Protein AF-A0A7Y0LBE9-F1 (afdb_monomer_lite)

Organism: NCBI:txid2716224

Structure (mmCIF, N/CA/C/O backbone):
data_AF-A0A7Y0LBE9-F1
#
_entry.id   AF-A0A7Y0LBE9-F1
#
loop_
_atom_site.group_PDB
_atom_site.id
_atom_site.type_symbol
_atom_site.label_atom_id
_atom_site.label_alt_id
_atom_site.label_comp_id
_atom_site.label_asym_id
_atom_site.label_entity_id
_atom_site.label_seq_id
_atom_site.pdbx_PDB_ins_code
_atom_site.Cartn_x
_atom_site.Cartn_y
_atom_site.Cartn_z
_atom_site.occupancy
_atom_site.B_iso_or_equiv
_atom_site.auth_seq_id
_atom_site.auth_comp_id
_atom_site.auth_asym_id
_atom_site.auth_atom_id
_atom_site.pdbx_PDB_model_num
ATOM 1 N N . MET A 1 1 ? 7.504 3.115 5.449 1.00 55.31 1 MET A N 1
ATOM 2 C CA . MET A 1 1 ? 6.208 2.577 4.964 1.00 55.31 1 MET A CA 1
ATOM 3 C C . MET A 1 1 ? 5.681 3.462 3.828 1.00 55.31 1 MET A C 1
ATOM 5 O O . MET A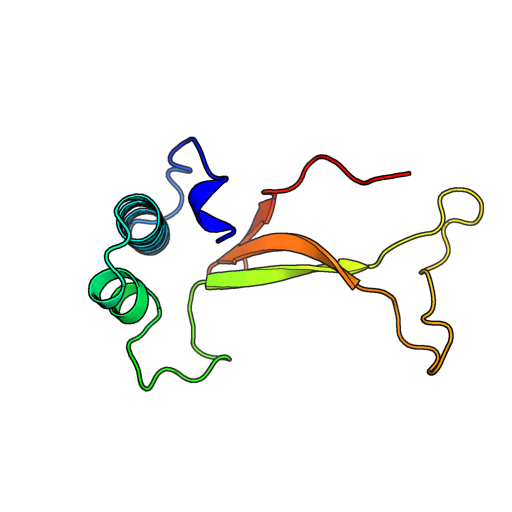 1 1 ? 5.886 4.665 3.907 1.00 55.31 1 MET A O 1
ATOM 9 N N . LYS A 1 2 ? 5.088 2.920 2.748 1.00 59.44 2 LYS A N 1
ATOM 10 C CA . LYS A 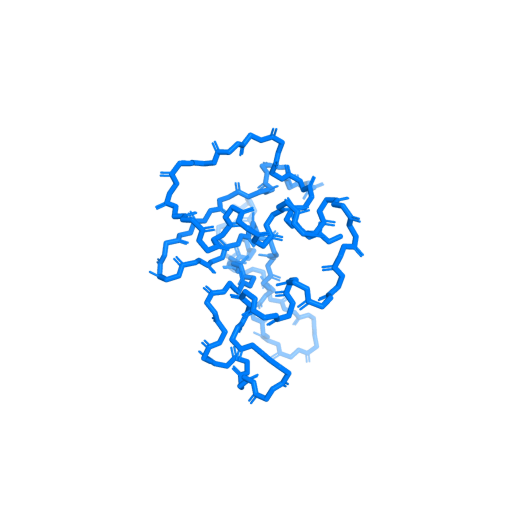1 2 ? 4.687 3.719 1.559 1.00 59.44 2 LYS A CA 1
ATOM 11 C C . LYS A 1 2 ? 3.624 4.782 1.838 1.00 59.44 2 LYS A C 1
ATOM 13 O O . LYS A 1 2 ? 3.686 5.840 1.228 1.00 59.44 2 LYS A O 1
ATOM 18 N N . LEU A 1 3 ? 2.689 4.503 2.745 1.00 64.69 3 LEU A N 1
ATOM 19 C CA . LEU A 1 3 ? 1.605 5.421 3.104 1.00 64.69 3 LEU A CA 1
ATOM 20 C C . LEU A 1 3 ? 2.124 6.770 3.615 1.00 64.69 3 LEU A C 1
ATOM 22 O O . LEU A 1 3 ? 1.623 7.793 3.176 1.00 64.69 3 LEU A O 1
ATOM 26 N N . ARG A 1 4 ? 3.231 6.783 4.372 1.00 67.38 4 ARG A N 1
ATOM 27 C CA . ARG A 1 4 ? 3.886 8.019 4.851 1.00 67.38 4 ARG A CA 1
ATOM 28 C C . ARG A 1 4 ? 4.414 8.943 3.751 1.00 67.38 4 ARG A C 1
ATOM 30 O O . ARG A 1 4 ? 4.849 10.058 4.011 1.00 67.38 4 ARG A O 1
ATOM 37 N N . ARG A 1 5 ? 4.470 8.465 2.504 1.00 68.06 5 ARG A N 1
ATOM 38 C CA . ARG A 1 5 ? 4.878 9.283 1.352 1.00 68.06 5 ARG A CA 1
ATOM 39 C C . ARG A 1 5 ? 3.712 10.080 0.767 1.00 68.06 5 ARG A C 1
ATOM 41 O O . ARG A 1 5 ? 3.954 11.008 0.002 1.00 68.06 5 ARG A O 1
ATOM 48 N N . LEU A 1 6 ? 2.471 9.739 1.119 1.00 65.81 6 LEU A N 1
ATOM 49 C CA . LEU A 1 6 ? 1.286 10.515 0.774 1.00 65.81 6 LEU A CA 1
ATOM 50 C C . LEU A 1 6 ? 1.198 11.716 1.721 1.00 65.81 6 LEU A C 1
ATOM 52 O O . LEU A 1 6 ? 0.609 11.637 2.793 1.00 65.81 6 LEU A O 1
ATOM 56 N N . LYS A 1 7 ? 1.825 12.829 1.324 1.00 63.03 7 LYS A N 1
ATOM 57 C CA . LYS A 1 7 ? 1.829 14.086 2.096 1.00 63.03 7 LYS A CA 1
ATOM 58 C C . LYS A 1 7 ? 0.490 14.835 2.070 1.00 63.03 7 LYS A C 1
ATOM 60 O O . LYS A 1 7 ? 0.331 15.801 2.804 1.00 63.03 7 LYS A O 1
ATOM 65 N N . LYS A 1 8 ? -0.444 14.436 1.203 1.00 63.00 8 LYS A N 1
ATOM 66 C CA . LYS A 1 8 ? -1.738 15.100 1.015 1.00 63.00 8 LYS A CA 1
ATOM 67 C C . LYS A 1 8 ? -2.851 14.061 1.080 1.00 63.00 8 LYS A C 1
ATOM 69 O O . LYS A 1 8 ? -2.685 12.973 0.520 1.00 63.00 8 LYS A O 1
ATOM 74 N N . SER A 1 9 ? -3.950 14.397 1.756 1.00 62.62 9 SER A N 1
ATOM 75 C CA . SER A 1 9 ? -5.152 13.568 1.730 1.00 62.62 9 SER A CA 1
ATOM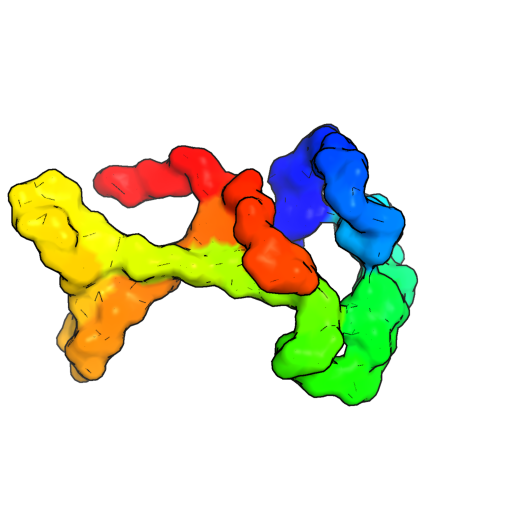 76 C C . SER A 1 9 ? -5.630 13.478 0.286 1.00 62.62 9 SER A C 1
ATOM 78 O O . SER A 1 9 ? -5.690 14.470 -0.444 1.00 62.62 9 SER A O 1
ATOM 80 N N . LEU A 1 10 ? -5.890 12.257 -0.163 1.00 65.44 10 LEU A N 1
ATOM 81 C CA . LEU A 1 10 ? -6.309 12.032 -1.542 1.00 65.44 10 LEU A CA 1
ATOM 82 C C . LEU A 1 10 ? -7.813 12.280 -1.725 1.00 65.44 10 LEU A C 1
ATOM 84 O O . LEU A 1 10 ? -8.272 12.341 -2.857 1.00 65.44 10 LEU A O 1
ATOM 88 N N . GLY A 1 11 ? -8.582 12.390 -0.631 1.00 65.69 11 GLY A N 1
ATOM 89 C CA . GLY A 1 11 ? -10.044 12.520 -0.671 1.00 65.69 11 GLY A CA 1
ATOM 90 C C . GLY A 1 11 ? -10.759 11.306 -1.278 1.00 65.69 11 GLY A C 1
ATOM 91 O O . GLY A 1 11 ? -11.930 11.401 -1.615 1.00 65.69 11 GLY A O 1
ATOM 92 N N . ILE A 1 12 ? -10.050 10.184 -1.452 1.00 68.50 12 ILE A N 1
ATOM 93 C CA . ILE A 1 12 ? -10.546 9.008 -2.180 1.00 68.50 12 ILE A CA 1
ATOM 94 C C . ILE A 1 12 ? -11.471 8.157 -1.305 1.00 68.50 12 ILE A C 1
ATOM 96 O O . ILE A 1 12 ? -12.497 7.692 -1.786 1.00 68.50 12 ILE A O 1
ATOM 100 N N . ASP A 1 13 ? -11.092 7.898 -0.050 1.00 78.75 13 ASP A N 1
ATOM 101 C CA . ASP A 1 13 ? -11.840 7.017 0.856 1.00 78.75 13 ASP A CA 1
ATOM 102 C C . ASP A 1 13 ? -11.375 7.223 2.310 1.00 78.75 13 ASP A C 1
ATOM 104 O O . ASP A 1 13 ? -10.198 7.494 2.570 1.00 78.75 13 ASP A O 1
ATOM 108 N N . GLU A 1 14 ? -12.279 7.072 3.277 1.00 81.06 14 GLU A N 1
ATOM 109 C CA . GLU A 1 14 ? -11.943 7.184 4.700 1.00 81.06 14 GLU A CA 1
ATOM 110 C C . GLU A 1 14 ? -11.018 6.067 5.188 1.00 81.06 14 GLU A C 1
ATOM 112 O O . GLU A 1 14 ? -10.203 6.290 6.078 1.00 81.06 14 GLU A O 1
ATOM 117 N N . VAL A 1 15 ? -11.121 4.858 4.629 1.00 83.31 15 VAL A N 1
ATOM 118 C CA . VAL A 1 15 ? -10.325 3.701 5.065 1.00 83.31 15 VAL A CA 1
ATOM 119 C C . VAL A 1 15 ? -8.850 3.921 4.751 1.00 83.31 15 VAL A C 1
ATOM 121 O O . VAL A 1 15 ? -7.989 3.658 5.593 1.00 83.31 15 VAL A O 1
ATOM 124 N N . ILE A 1 16 ? -8.542 4.439 3.557 1.00 82.81 16 ILE A N 1
ATOM 125 C CA . ILE A 1 16 ? -7.155 4.729 3.184 1.00 82.81 16 ILE A CA 1
ATOM 126 C C . ILE A 1 16 ? -6.605 5.923 3.964 1.00 82.81 16 ILE A C 1
ATOM 128 O O . ILE A 1 16 ? -5.434 5.899 4.336 1.00 82.81 16 ILE A O 1
ATOM 132 N N . GLU A 1 17 ? -7.435 6.925 4.266 1.00 83.50 17 GLU A N 1
ATOM 133 C CA . GLU A 1 17 ? -7.016 8.075 5.067 1.00 83.50 17 GLU A CA 1
ATOM 134 C C . GLU A 1 17 ? -6.778 7.688 6.534 1.00 83.50 17 GLU A C 1
ATOM 136 O O . GLU A 1 17 ? -5.738 8.036 7.086 1.00 83.50 17 GLU A O 1
ATOM 141 N N . LYS A 1 18 ? -7.648 6.866 7.137 1.00 85.62 18 LYS A N 1
ATOM 142 C CA . LYS A 1 18 ? -7.430 6.280 8.473 1.00 85.62 18 LYS A CA 1
ATOM 143 C C . LYS A 1 18 ? -6.140 5.466 8.516 1.00 85.62 18 LYS A C 1
ATOM 145 O O . LYS A 1 18 ? -5.324 5.649 9.414 1.00 85.62 18 LYS A O 1
ATOM 150 N N . ALA A 1 19 ? -5.903 4.622 7.510 1.00 85.94 19 ALA A N 1
ATOM 151 C CA . ALA A 1 19 ? -4.656 3.869 7.405 1.00 85.94 19 ALA A CA 1
ATOM 152 C C . ALA A 1 19 ? -3.427 4.776 7.198 1.00 85.94 19 ALA A C 1
ATOM 154 O O . ALA A 1 19 ? -2.344 4.453 7.686 1.00 85.94 19 ALA A O 1
ATOM 155 N N . ARG A 1 20 ? -3.571 5.903 6.487 1.00 83.75 20 ARG A N 1
ATOM 156 C CA . ARG A 1 20 ? -2.506 6.896 6.274 1.00 83.75 20 ARG A CA 1
ATOM 157 C C . ARG A 1 20 ? -2.149 7.602 7.580 1.00 83.75 20 ARG A C 1
ATOM 159 O O . ARG A 1 20 ? -0.977 7.600 7.942 1.00 83.75 20 ARG A O 1
ATOM 166 N N . ILE A 1 21 ? -3.147 8.118 8.298 1.00 84.81 21 ILE A N 1
ATOM 167 C CA . ILE A 1 21 ? -2.982 8.788 9.596 1.00 84.81 21 ILE A CA 1
ATOM 168 C C . ILE A 1 21 ? -2.373 7.822 10.613 1.00 84.81 21 ILE A C 1
ATOM 170 O O . ILE A 1 21 ? -1.338 8.129 11.195 1.00 84.81 21 ILE A O 1
ATOM 174 N N . ALA A 1 22 ? -2.924 6.613 10.752 1.00 86.94 22 ALA A N 1
ATOM 175 C CA . ALA A 1 22 ? -2.378 5.599 11.653 1.00 86.94 22 ALA A CA 1
ATOM 176 C C . ALA A 1 22 ? -0.924 5.233 11.302 1.00 86.94 22 ALA A C 1
ATOM 178 O O . ALA A 1 22 ? -0.089 5.040 12.188 1.00 86.94 22 ALA A O 1
ATOM 179 N N . ALA A 1 23 ? -0.585 5.167 10.009 1.00 85.00 23 ALA A N 1
ATOM 180 C CA . ALA A 1 23 ? 0.787 4.930 9.575 1.00 85.00 23 ALA A CA 1
ATOM 181 C C . ALA A 1 23 ? 1.718 6.110 9.897 1.00 85.00 23 ALA A C 1
ATOM 183 O O . ALA A 1 23 ? 2.864 5.861 10.289 1.00 85.00 23 ALA A O 1
ATOM 184 N N . ASP A 1 24 ? 1.264 7.354 9.734 1.00 84.81 24 ASP A N 1
ATOM 185 C CA . ASP A 1 24 ? 2.014 8.577 10.056 1.00 84.81 24 ASP A CA 1
ATOM 186 C C . ASP A 1 24 ? 2.252 8.706 11.567 1.00 84.81 24 ASP A C 1
ATOM 188 O O . ASP A 1 24 ? 3.390 8.890 11.995 1.00 84.81 24 ASP A O 1
ATOM 192 N N . GLU A 1 25 ? 1.218 8.477 12.377 1.00 87.81 25 GLU A N 1
ATOM 193 C CA . GLU A 1 25 ? 1.266 8.500 13.846 1.00 87.81 25 GLU A CA 1
ATOM 194 C C . GLU A 1 25 ? 1.909 7.242 14.456 1.00 87.81 25 GLU A C 1
ATOM 196 O O . GLU A 1 25 ? 2.059 7.131 15.668 1.00 87.81 25 GLU A O 1
ATOM 201 N N . SER A 1 26 ? 2.321 6.279 13.625 1.00 83.75 26 SER A N 1
ATOM 202 C CA . SER A 1 26 ? 2.896 4.994 14.055 1.00 83.75 26 SER A CA 1
ATOM 203 C C . SER A 1 26 ? 1.967 4.141 14.942 1.00 83.75 26 SER A C 1
ATOM 205 O O . SER A 1 26 ? 2.432 3.260 15.666 1.00 83.75 26 SER A O 1
ATOM 207 N N . LYS A 1 27 ? 0.646 4.330 14.842 1.00 88.62 27 LYS A N 1
ATOM 208 C CA . LYS A 1 27 ? -0.382 3.533 15.527 1.00 88.62 27 LYS A CA 1
ATOM 209 C C . LYS A 1 27 ? -0.630 2.213 14.797 1.00 88.62 27 LYS A C 1
ATOM 211 O O . LYS A 1 27 ? -1.542 2.067 13.985 1.00 88.62 27 LYS A O 1
ATOM 216 N N . TRP A 1 28 ? 0.201 1.219 15.102 1.00 84.44 28 TRP A N 1
ATOM 217 C CA . TRP A 1 28 ? 0.172 -0.088 14.434 1.00 84.44 28 TRP A CA 1
ATOM 218 C C . TRP A 1 28 ? -1.186 -0.805 14.512 1.00 84.44 28 TRP A C 1
ATOM 220 O O . TRP A 1 28 ? -1.649 -1.353 13.514 1.00 84.44 28 TRP A O 1
ATOM 230 N N . HIS A 1 29 ? -1.840 -0.785 15.675 1.00 89.25 29 HIS A N 1
ATOM 231 C CA . HIS A 1 29 ? -3.111 -1.483 15.877 1.00 89.25 29 HIS A CA 1
ATOM 232 C C . HIS A 1 29 ? -4.243 -0.903 15.008 1.00 89.25 29 HIS A C 1
ATOM 234 O O . HIS A 1 29 ? -4.963 -1.659 14.357 1.00 89.25 29 HIS A O 1
ATOM 240 N N . GLU A 1 30 ? -4.355 0.427 14.922 1.00 88.12 30 GLU A N 1
ATOM 241 C CA . GLU A 1 30 ? -5.343 1.096 14.064 1.00 88.12 30 GLU A CA 1
ATOM 242 C C . GLU A 1 30 ? -5.078 0.816 12.587 1.00 88.12 30 GLU A C 1
ATOM 244 O O . GLU A 1 30 ? -6.007 0.533 11.829 1.00 88.12 30 GLU A O 1
ATOM 249 N N . TYR A 1 31 ? -3.803 0.816 12.186 1.00 87.25 31 TYR A N 1
ATOM 250 C CA . TYR A 1 31 ? -3.414 0.468 10.826 1.00 87.25 31 TYR A CA 1
ATOM 251 C C . TYR A 1 31 ? -3.847 -0.957 10.457 1.00 87.25 31 TYR A C 1
ATOM 253 O O . TYR A 1 31 ? -4.426 -1.176 9.393 1.00 87.25 31 TYR A O 1
ATOM 261 N N . ILE A 1 32 ? -3.599 -1.931 11.337 1.00 86.75 32 ILE A N 1
ATOM 262 C CA . ILE A 1 32 ? -3.985 -3.324 11.098 1.00 86.75 32 ILE A CA 1
ATOM 263 C C . ILE A 1 32 ? -5.504 -3.478 11.033 1.00 86.75 32 ILE A C 1
ATOM 265 O O . ILE A 1 32 ? -5.999 -4.169 10.144 1.00 86.75 32 ILE A O 1
ATOM 269 N N . ASN A 1 33 ? -6.252 -2.789 11.893 1.00 89.31 33 ASN A N 1
ATOM 270 C CA . ASN A 1 33 ? -7.713 -2.796 11.831 1.00 89.31 33 ASN A CA 1
ATOM 271 C C . ASN A 1 33 ? -8.236 -2.206 10.512 1.00 89.31 33 ASN A C 1
ATOM 273 O O . ASN A 1 33 ? -9.087 -2.819 9.869 1.00 89.31 33 ASN A O 1
ATOM 277 N N . ALA A 1 34 ? -7.670 -1.089 10.042 1.00 86.81 34 ALA A N 1
ATOM 278 C CA . ALA A 1 34 ? -8.018 -0.505 8.743 1.00 86.81 34 ALA A CA 1
ATOM 279 C C . ALA A 1 34 ? -7.691 -1.435 7.555 1.00 86.81 34 ALA A C 1
ATOM 281 O O . ALA A 1 34 ? -8.315 -1.349 6.499 1.00 86.81 34 ALA A O 1
ATOM 282 N N . MET A 1 35 ? -6.740 -2.357 7.730 1.00 84.94 35 MET A N 1
ATOM 283 C CA . MET A 1 35 ? -6.343 -3.363 6.741 1.00 84.94 35 MET A CA 1
ATOM 284 C C . MET A 1 35 ? -7.208 -4.636 6.750 1.00 84.94 35 MET A C 1
ATOM 286 O O . MET A 1 35 ? -6.916 -5.568 6.000 1.00 84.94 35 MET A O 1
ATOM 290 N N . GLY A 1 36 ? -8.270 -4.680 7.559 1.00 86.94 36 GLY A N 1
ATOM 291 C CA . GLY A 1 36 ? -9.142 -5.850 7.721 1.00 86.94 36 GLY A CA 1
ATOM 292 C C . GLY A 1 36 ? -8.831 -6.699 8.960 1.00 86.94 36 GLY A C 1
ATOM 293 O O . GLY A 1 36 ? -9.400 -7.775 9.124 1.00 86.94 36 GLY A O 1
ATOM 294 N N . GLY A 1 37 ? -7.944 -6.226 9.840 1.00 88.56 37 GLY A N 1
ATOM 295 C CA . GLY A 1 37 ? -7.563 -6.897 11.081 1.00 88.56 37 GLY A CA 1
ATOM 296 C C . GLY A 1 37 ? -6.410 -7.891 10.923 1.00 88.56 37 GLY A C 1
ATOM 297 O O . GLY A 1 37 ? -5.913 -8.156 9.829 1.00 88.56 37 GLY A O 1
ATOM 298 N N . VAL A 1 38 ? -5.974 -8.462 12.050 1.00 85.25 38 VAL A N 1
ATOM 299 C CA . VAL A 1 38 ? -4.813 -9.374 12.125 1.00 85.25 38 VAL A CA 1
ATOM 300 C C . VAL A 1 38 ? -5.024 -10.649 11.297 1.00 85.25 38 VAL A C 1
ATOM 302 O O . VAL A 1 38 ? -4.075 -11.187 10.733 1.00 85.25 38 VAL A O 1
ATOM 305 N N . PHE A 1 39 ? -6.272 -11.111 11.186 1.00 86.69 39 PHE A N 1
ATOM 306 C CA . PHE A 1 39 ? -6.633 -12.341 10.476 1.00 86.69 39 PHE A CA 1
ATOM 307 C C . PHE A 1 39 ? -6.974 -12.128 8.993 1.00 86.69 39 PHE A C 1
ATOM 309 O O . PHE A 1 39 ? -7.279 -13.095 8.291 1.00 86.69 39 PHE A O 1
ATOM 316 N N . ALA A 1 40 ? -6.922 -10.889 8.486 1.00 85.62 40 ALA A N 1
ATOM 317 C CA . ALA A 1 40 ? -7.176 -10.626 7.075 1.00 85.62 40 ALA A CA 1
ATOM 318 C C . ALA A 1 40 ? -6.116 -11.299 6.200 1.00 85.62 40 ALA A C 1
ATOM 320 O O . ALA A 1 40 ? -4.918 -11.008 6.287 1.00 85.62 40 ALA A O 1
ATOM 321 N N . LYS A 1 41 ? -6.562 -12.164 5.282 1.00 85.81 41 LYS A N 1
ATOM 322 C CA . LYS A 1 41 ? -5.671 -12.721 4.262 1.00 85.81 41 LYS A CA 1
ATOM 323 C C . LYS A 1 41 ? -5.180 -11.584 3.373 1.00 85.81 41 LYS A C 1
ATOM 325 O O . LYS A 1 41 ? -5.922 -10.665 3.041 1.00 85.81 41 LYS A O 1
ATOM 330 N N . ARG A 1 42 ? -3.945 -11.688 2.883 1.00 79.94 42 ARG A N 1
ATOM 331 C CA . ARG A 1 42 ? -3.329 -10.669 2.011 1.00 79.94 42 ARG A CA 1
ATOM 332 C C . ARG A 1 42 ? -4.160 -10.338 0.762 1.00 79.94 42 ARG A C 1
ATOM 334 O O . ARG A 1 42 ? -4.100 -9.219 0.259 1.00 79.94 42 ARG A O 1
ATOM 341 N N . LYS A 1 43 ? -4.947 -11.298 0.264 1.00 82.50 43 LYS A N 1
ATOM 342 C CA . LYS A 1 43 ? -5.873 -11.104 -0.862 1.00 82.50 43 LYS A CA 1
ATOM 343 C C . LYS A 1 43 ? -7.079 -10.218 -0.520 1.00 82.50 43 LYS A C 1
ATOM 345 O O . LYS A 1 43 ? -7.554 -9.522 -1.413 1.00 82.50 43 LYS A O 1
ATOM 350 N N . ASP A 1 44 ? -7.490 -10.189 0.742 1.00 84.38 44 ASP A N 1
ATOM 351 C CA . ASP A 1 44 ? -8.684 -9.496 1.230 1.00 84.38 44 ASP A CA 1
ATOM 352 C C . ASP A 1 44 ? -8.336 -8.116 1.828 1.00 84.38 44 ASP A C 1
ATOM 354 O O . ASP A 1 44 ? -9.219 -7.304 2.086 1.00 84.38 44 ASP A O 1
ATOM 358 N N . GLN A 1 45 ? -7.041 -7.814 1.995 1.00 85.69 45 GLN A N 1
ATOM 359 C CA . GLN A 1 45 ? -6.575 -6.509 2.465 1.00 85.69 45 GLN A CA 1
ATOM 360 C C . GLN A 1 45 ? -6.948 -5.389 1.471 1.00 85.69 45 GLN A C 1
ATOM 362 O O . GLN A 1 45 ? -6.650 -5.507 0.274 1.00 85.69 45 GLN A O 1
ATOM 367 N N . PRO A 1 46 ? -7.537 -4.275 1.945 1.00 84.38 46 PRO A N 1
ATOM 368 C CA . PRO A 1 46 ? -8.031 -3.204 1.085 1.00 84.38 46 PRO A CA 1
ATOM 369 C C . PRO A 1 46 ? -6.907 -2.391 0.434 1.00 84.38 46 PRO A C 1
ATOM 371 O O . PRO A 1 46 ? -7.092 -1.884 -0.674 1.00 84.38 46 PRO A O 1
ATOM 374 N N . ILE A 1 47 ? -5.742 -2.282 1.087 1.00 85.12 47 ILE A N 1
ATOM 375 C CA . ILE A 1 47 ? -4.567 -1.564 0.576 1.00 85.12 47 ILE A CA 1
ATOM 376 C C . ILE A 1 47 ? -3.489 -2.577 0.187 1.00 85.12 47 ILE A C 1
ATOM 378 O O . ILE A 1 47 ? -3.039 -3.385 0.992 1.00 85.12 47 ILE A O 1
ATOM 382 N N . LYS A 1 48 ? -3.018 -2.509 -1.054 1.00 85.56 48 LYS A N 1
ATOM 383 C CA . LYS A 1 48 ? -1.955 -3.363 -1.594 1.00 85.56 48 LYS A CA 1
ATOM 384 C C . LYS A 1 48 ? -0.853 -2.513 -2.213 1.00 85.56 48 LYS A C 1
ATOM 386 O O . LYS A 1 48 ? -1.005 -1.315 -2.451 1.00 85.56 48 LYS A O 1
ATOM 391 N N . LEU A 1 49 ? 0.296 -3.126 -2.475 1.00 82.94 49 LEU A N 1
ATOM 392 C CA . LEU A 1 49 ? 1.356 -2.476 -3.241 1.00 82.94 49 LEU A CA 1
ATOM 393 C C . LEU A 1 49 ? 0.978 -2.515 -4.724 1.00 82.94 49 LEU A C 1
ATOM 395 O O . LEU A 1 49 ? 0.692 -3.585 -5.250 1.00 82.94 49 LEU A O 1
ATOM 399 N N . ALA A 1 50 ? 1.010 -1.361 -5.391 1.00 83.12 50 ALA A N 1
ATOM 400 C CA . ALA A 1 50 ? 0.937 -1.318 -6.845 1.00 83.12 50 ALA A CA 1
ATOM 401 C C . ALA A 1 50 ? 2.333 -1.568 -7.424 1.00 83.12 50 ALA A C 1
ATOM 403 O O . ALA A 1 50 ? 3.271 -0.792 -7.168 1.00 83.12 50 ALA A O 1
ATOM 404 N N . TYR A 1 51 ? 2.438 -2.662 -8.170 1.00 79.94 51 TYR A N 1
ATOM 405 C CA . TYR A 1 51 ? 3.587 -3.030 -8.982 1.00 79.94 51 TYR A CA 1
ATOM 406 C C . TYR A 1 51 ? 3.319 -2.644 -10.432 1.00 79.94 51 TYR A C 1
ATOM 408 O O . TYR A 1 51 ? 2.169 -2.607 -10.867 1.00 79.94 51 TYR A O 1
ATOM 416 N N . ASP A 1 52 ? 4.381 -2.321 -11.148 1.00 77.81 52 ASP A N 1
ATOM 417 C CA . ASP A 1 52 ? 4.352 -2.060 -12.578 1.00 77.81 52 ASP A CA 1
ATOM 418 C C . ASP A 1 52 ? 5.545 -2.762 -13.219 1.00 77.81 52 ASP A C 1
ATOM 420 O O . ASP A 1 52 ? 6.578 -2.936 -12.561 1.00 77.81 52 ASP A O 1
ATOM 424 N N . ALA A 1 53 ? 5.401 -3.184 -14.471 1.00 77.38 53 ALA A N 1
ATOM 425 C CA . ALA A 1 53 ? 6.505 -3.792 -15.198 1.00 77.38 53 ALA A CA 1
ATOM 426 C C . ALA A 1 53 ? 7.598 -2.738 -15.435 1.00 77.38 53 ALA A C 1
ATOM 428 O O . ALA A 1 53 ? 7.321 -1.577 -15.747 1.00 77.38 53 ALA A O 1
ATOM 429 N N . SER A 1 54 ? 8.854 -3.121 -15.223 1.00 70.50 54 SER A N 1
ATOM 430 C CA . SER A 1 54 ? 9.990 -2.311 -15.646 1.00 70.50 54 SER A CA 1
ATOM 431 C C . SER A 1 54 ? 10.216 -2.516 -17.131 1.00 70.50 54 SER A C 1
ATOM 433 O O . SER A 1 54 ? 10.319 -3.655 -17.571 1.00 70.50 54 SER A O 1
ATOM 435 N N . PHE A 1 55 ? 10.367 -1.424 -17.868 1.00 69.50 55 PHE A N 1
ATOM 436 C CA . PHE A 1 55 ? 10.693 -1.450 -19.290 1.00 69.50 55 PHE A CA 1
ATOM 437 C C . PHE A 1 55 ? 12.104 -0.913 -19.514 1.00 69.50 55 PHE A C 1
ATOM 439 O O . PHE A 1 55 ? 12.582 -0.066 -18.747 1.00 69.50 55 PHE A O 1
ATOM 446 N N . ASP A 1 56 ? 12.778 -1.434 -20.530 1.00 67.69 56 ASP A N 1
ATOM 447 C CA . ASP A 1 56 ? 13.983 -0.828 -21.067 1.00 67.69 56 ASP A CA 1
ATOM 448 C C . ASP A 1 56 ? 13.618 0.432 -21.859 1.00 67.69 56 ASP A C 1
ATOM 450 O O . ASP A 1 56 ? 12.662 0.442 -22.633 1.00 67.69 56 ASP A O 1
ATOM 454 N N . SER A 1 57 ? 14.346 1.522 -21.624 1.00 63.00 57 SER A N 1
ATOM 455 C CA . SER A 1 57 ? 14.081 2.795 -22.291 1.00 63.00 57 SER A CA 1
ATOM 456 C C . SER A 1 57 ? 14.563 2.839 -23.740 1.00 63.00 57 SER A C 1
ATOM 458 O O . SER A 1 57 ? 14.126 3.729 -24.463 1.00 63.00 57 SER A O 1
ATOM 460 N N . GLU A 1 58 ? 15.457 1.936 -24.151 1.00 66.31 58 GLU A N 1
ATOM 461 C CA . GLU A 1 58 ? 16.001 1.904 -25.513 1.00 66.31 58 GLU A CA 1
ATOM 462 C C . GLU A 1 58 ? 15.201 0.977 -26.432 1.00 66.31 58 GLU A C 1
ATOM 464 O O . GLU A 1 58 ? 14.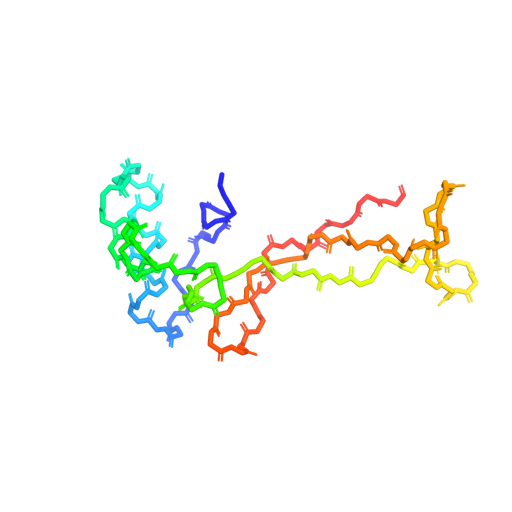912 1.349 -27.566 1.00 66.31 58 GLU A O 1
ATOM 469 N N . THR A 1 59 ? 14.782 -0.193 -25.940 1.00 67.12 59 THR A N 1
ATOM 470 C CA . THR A 1 59 ? 14.044 -1.184 -26.746 1.00 67.12 59 THR A CA 1
ATOM 471 C C . THR A 1 59 ? 12.538 -1.187 -26.488 1.00 67.12 59 THR A C 1
ATOM 473 O O . THR A 1 59 ? 11.773 -1.683 -27.310 1.00 67.12 59 THR A O 1
ATOM 476 N N . GLY A 1 60 ? 12.084 -0.633 -25.357 1.00 67.56 60 GLY A N 1
ATOM 477 C CA . GLY A 1 60 ? 10.685 -0.712 -24.926 1.00 67.56 60 GLY A CA 1
ATOM 478 C C . GLY A 1 60 ? 10.277 -2.090 -24.393 1.00 67.56 60 GLY A C 1
ATOM 479 O O . GLY A 1 60 ? 9.107 -2.302 -24.075 1.00 67.56 60 GLY A O 1
ATOM 480 N N . GLU A 1 61 ? 11.217 -3.027 -24.273 1.00 69.88 61 GLU A N 1
ATOM 481 C CA . GLU A 1 61 ? 10.949 -4.390 -23.817 1.00 69.88 61 GLU A CA 1
ATOM 482 C C . GLU A 1 61 ? 10.862 -4.472 -22.287 1.00 69.88 61 GLU A C 1
ATOM 484 O O . GLU A 1 61 ? 11.496 -3.707 -21.556 1.00 69.88 61 GLU A O 1
ATOM 489 N N . CYS A 1 62 ? 10.070 -5.417 -21.773 1.00 69.19 62 CYS A N 1
ATOM 490 C CA . CYS A 1 62 ? 10.019 -5.705 -20.341 1.00 69.19 62 CYS A CA 1
ATOM 491 C C . CYS A 1 62 ? 11.394 -6.175 -19.855 1.00 69.19 62 CYS A C 1
ATOM 493 O O . CYS A 1 62 ? 11.930 -7.150 -20.373 1.00 69.19 62 CYS A O 1
ATOM 495 N N . LYS A 1 63 ? 11.937 -5.548 -18.807 1.00 67.00 63 LYS A N 1
ATOM 496 C CA . LYS A 1 63 ? 13.180 -6.008 -18.185 1.00 67.00 63 LYS A CA 1
ATOM 497 C C . LYS A 1 63 ? 12.962 -7.382 -17.572 1.00 67.00 63 LYS A C 1
ATOM 499 O O . LYS A 1 63 ? 12.048 -7.575 -16.768 1.00 67.00 63 LYS A O 1
ATOM 504 N N . ILE A 1 64 ? 13.836 -8.309 -17.927 1.00 76.38 64 ILE A N 1
ATOM 505 C CA . ILE A 1 64 ? 13.787 -9.696 -17.488 1.00 76.38 64 ILE A CA 1
ATOM 506 C C . ILE A 1 64 ? 14.829 -9.912 -16.389 1.00 76.38 64 ILE A C 1
ATOM 508 O O . ILE A 1 64 ? 15.953 -9.416 -16.464 1.00 76.38 64 ILE A O 1
ATOM 512 N N . GLY A 1 65 ? 14.442 -10.618 -15.329 1.00 68.44 65 GLY A N 1
ATOM 513 C CA . GLY A 1 65 ? 15.329 -10.993 -14.240 1.00 68.44 65 GLY A CA 1
ATOM 514 C C . GLY A 1 65 ? 16.390 -11.981 -14.715 1.00 68.44 65 GLY A C 1
ATOM 515 O O . GLY A 1 65 ? 16.072 -12.974 -15.362 1.00 68.44 65 GLY A O 1
ATOM 516 N N . PHE A 1 66 ? 17.640 -11.722 -14.329 1.00 59.53 66 PHE A N 1
ATOM 517 C CA . PHE A 1 66 ? 18.827 -12.462 -14.770 1.00 59.53 66 PHE A CA 1
ATOM 518 C C . PHE A 1 66 ? 18.757 -13.981 -14.538 1.00 59.53 66 PHE A C 1
ATOM 520 O O . PHE A 1 66 ? 19.356 -14.744 -15.284 1.00 59.53 66 PHE A O 1
ATOM 527 N N . TYR A 1 67 ? 18.031 -14.419 -13.508 1.00 63.66 67 TYR A N 1
ATOM 528 C CA . TYR A 1 67 ? 18.041 -15.815 -13.071 1.00 63.66 67 TYR A CA 1
ATOM 529 C C . TYR A 1 67 ? 16.934 -16.680 -13.672 1.00 63.66 67 TYR A C 1
ATOM 531 O O . TYR A 1 67 ? 17.124 -17.883 -13.772 1.00 63.66 67 TYR A O 1
ATOM 539 N N . ASP A 1 68 ? 15.786 -16.098 -14.027 1.00 63.16 68 ASP A N 1
ATOM 540 C CA . ASP A 1 68 ? 14.553 -16.897 -14.101 1.00 63.16 68 ASP A CA 1
ATOM 541 C C . ASP A 1 68 ? 13.557 -16.423 -15.166 1.00 63.16 68 ASP A C 1
ATOM 543 O O . ASP A 1 68 ? 12.401 -16.834 -15.169 1.00 63.16 68 ASP A O 1
ATOM 547 N N . GLY A 1 69 ? 13.940 -15.489 -16.041 1.00 65.81 69 GLY A N 1
ATOM 548 C CA . GLY A 1 69 ? 13.032 -15.034 -17.101 1.00 65.81 69 GLY A CA 1
ATOM 549 C C . GLY A 1 69 ? 11.848 -14.179 -16.613 1.00 65.81 69 GLY A C 1
ATOM 550 O O . GLY A 1 69 ? 11.048 -13.698 -17.412 1.00 65.81 69 GLY A O 1
ATOM 551 N N . ASN A 1 70 ? 11.728 -13.955 -15.303 1.00 74.56 70 ASN A N 1
ATOM 552 C CA . ASN A 1 70 ? 10.610 -13.227 -14.716 1.00 74.56 70 ASN A CA 1
ATOM 553 C C . ASN A 1 70 ? 10.691 -11.726 -15.009 1.00 74.56 70 ASN A C 1
ATOM 555 O O . ASN A 1 70 ? 11.749 -11.111 -14.878 1.00 74.56 70 ASN A O 1
ATOM 559 N N . ILE A 1 71 ? 9.550 -11.116 -15.337 1.00 75.38 71 ILE A N 1
ATOM 560 C CA . ILE A 1 71 ? 9.456 -9.667 -15.540 1.00 75.38 71 ILE A CA 1
ATOM 561 C C . ILE A 1 71 ? 9.817 -8.959 -14.234 1.00 75.38 71 ILE A C 1
ATOM 563 O O . ILE A 1 71 ? 9.194 -9.177 -13.191 1.00 75.38 71 ILE A O 1
ATOM 567 N N . ILE A 1 72 ? 10.805 -8.070 -14.296 1.00 76.50 72 ILE A N 1
ATOM 568 C CA . ILE A 1 72 ? 11.190 -7.230 -13.171 1.00 76.50 72 ILE A CA 1
ATOM 569 C C . ILE A 1 72 ? 10.039 -6.267 -12.898 1.00 76.50 72 ILE A C 1
ATOM 571 O O . ILE A 1 72 ? 9.724 -5.388 -13.700 1.00 76.50 72 ILE A O 1
ATOM 575 N N . GLN A 1 73 ? 9.414 -6.426 -11.737 1.00 76.81 73 GLN A N 1
ATOM 576 C CA . GLN A 1 73 ? 8.335 -5.559 -11.294 1.00 76.81 73 GLN A CA 1
ATOM 577 C C . GLN A 1 73 ? 8.864 -4.501 -10.337 1.00 76.81 73 GLN A C 1
ATOM 579 O O . GLN A 1 73 ? 9.440 -4.807 -9.290 1.00 76.81 73 GLN A O 1
ATOM 584 N N . THR A 1 74 ? 8.599 -3.238 -10.652 1.00 77.00 74 THR A N 1
ATOM 585 C CA . THR A 1 74 ? 8.940 -2.123 -9.777 1.00 77.00 74 THR A CA 1
ATOM 586 C C . THR A 1 74 ? 7.713 -1.609 -9.055 1.00 77.00 74 THR A C 1
ATOM 588 O O . THR A 1 74 ? 6.626 -1.405 -9.589 1.00 77.00 74 THR A O 1
ATOM 591 N N . ILE A 1 75 ? 7.915 -1.332 -7.781 1.00 79.06 75 ILE A N 1
ATOM 592 C CA . ILE A 1 75 ? 6.963 -0.650 -6.926 1.00 79.06 75 ILE A CA 1
ATOM 593 C C . ILE A 1 75 ? 6.732 0.791 -7.447 1.00 79.06 75 ILE A C 1
ATOM 595 O O . ILE A 1 75 ? 7.610 1.644 -7.323 1.00 79.06 75 ILE A O 1
ATOM 599 N N . LYS A 1 76 ? 5.529 1.097 -7.952 1.00 79.19 76 LYS A N 1
ATOM 600 C CA . LYS A 1 76 ? 5.131 2.461 -8.382 1.00 79.19 76 LYS A CA 1
ATOM 601 C C . LYS A 1 76 ? 4.219 3.175 -7.384 1.00 79.19 76 LYS A C 1
ATOM 603 O O . LYS A 1 76 ? 4.212 4.403 -7.299 1.00 79.19 76 LYS A O 1
ATOM 608 N N . GLY A 1 77 ? 3.469 2.426 -6.578 1.00 82.81 77 GLY A N 1
ATOM 609 C CA . GLY A 1 77 ? 2.468 3.060 -5.727 1.00 82.81 77 GLY A CA 1
ATOM 610 C C . GLY A 1 77 ? 1.727 2.135 -4.782 1.00 82.81 77 GLY A C 1
ATOM 611 O O . GLY A 1 77 ? 2.254 1.104 -4.348 1.00 82.81 77 GLY A O 1
ATOM 612 N N . LEU A 1 78 ? 0.500 2.525 -4.471 1.00 84.44 78 LEU A N 1
ATOM 613 C CA . LEU A 1 78 ? -0.475 1.772 -3.699 1.00 84.44 78 LEU A CA 1
ATOM 614 C C . LEU A 1 78 ? -1.668 1.423 -4.592 1.00 84.44 78 LEU A C 1
ATOM 616 O O . LEU A 1 78 ? -1.977 2.123 -5.552 1.00 84.44 78 LEU A O 1
ATOM 620 N N . MET A 1 79 ? -2.312 0.314 -4.279 1.00 82.12 79 MET A N 1
ATOM 621 C CA . MET A 1 79 ? -3.507 -0.187 -4.937 1.00 82.12 79 MET A CA 1
ATOM 622 C C . MET A 1 79 ? -4.596 -0.250 -3.875 1.00 82.12 79 MET A C 1
ATOM 624 O O . MET A 1 79 ? -4.414 -0.934 -2.872 1.00 82.12 79 MET A O 1
ATOM 628 N N . PHE A 1 80 ? -5.695 0.469 -4.066 1.00 83.06 80 PHE A N 1
ATOM 629 C CA . PHE A 1 80 ? -6.793 0.520 -3.106 1.00 83.06 80 PHE A CA 1
ATOM 630 C C . PHE A 1 80 ? -8.118 0.262 -3.813 1.00 83.06 80 PHE A C 1
ATOM 632 O O . PHE A 1 80 ? -8.463 1.007 -4.723 1.00 83.06 80 PHE A O 1
ATOM 639 N N . LYS A 1 81 ? -8.838 -0.807 -3.442 1.00 79.62 81 LYS A N 1
ATOM 640 C CA . LYS A 1 81 ? -10.117 -1.199 -4.080 1.00 79.62 81 LYS A CA 1
ATOM 641 C C . LYS A 1 81 ? -10.084 -1.127 -5.626 1.00 79.62 81 LYS A C 1
ATOM 643 O O . LYS A 1 81 ? -10.968 -0.552 -6.248 1.00 79.62 81 LYS A O 1
ATOM 648 N N . GLY A 1 82 ? -9.012 -1.620 -6.251 1.00 77.06 82 GLY A N 1
ATOM 649 C CA . GLY A 1 82 ? -8.833 -1.571 -7.714 1.00 77.06 82 GLY A CA 1
ATOM 650 C C . GLY A 1 82 ? -8.346 -0.231 -8.293 1.00 77.06 82 GLY A C 1
ATOM 651 O O . GLY A 1 82 ? -7.980 -0.183 -9.461 1.00 77.06 82 GLY A O 1
ATOM 652 N N . HIS A 1 83 ? -8.229 0.829 -7.488 1.00 79.44 83 HIS A N 1
ATOM 653 C CA . HIS A 1 83 ? -7.720 2.144 -7.898 1.00 79.44 83 HIS A CA 1
ATOM 654 C C . HIS A 1 83 ? -6.232 2.319 -7.586 1.00 79.44 83 HIS A C 1
ATOM 656 O O . HIS A 1 83 ? -5.776 2.105 -6.454 1.00 79.44 83 HIS A O 1
ATOM 662 N N . ARG A 1 84 ? -5.442 2.673 -8.608 1.00 81.44 84 ARG A N 1
ATOM 663 C CA . ARG A 1 84 ? -3.983 2.808 -8.499 1.00 81.44 84 ARG A CA 1
ATOM 664 C C . ARG A 1 84 ? -3.611 4.224 -8.101 1.00 81.44 84 ARG A C 1
ATOM 666 O O . ARG A 1 84 ? -3.828 5.168 -8.847 1.00 81.44 84 ARG A O 1
ATOM 673 N N . ILE A 1 85 ? -2.977 4.341 -6.943 1.00 80.81 85 ILE A N 1
ATOM 674 C CA . ILE A 1 85 ? -2.477 5.591 -6.387 1.00 80.81 85 ILE A CA 1
ATOM 675 C C . ILE A 1 85 ? -0.963 5.605 -6.572 1.00 80.81 85 ILE A C 1
ATOM 677 O O . ILE A 1 85 ? -0.231 4.851 -5.922 1.00 80.81 85 ILE A O 1
ATOM 681 N N . LEU A 1 86 ? -0.475 6.454 -7.472 1.00 74.25 86 LEU A N 1
ATOM 682 C CA . LEU A 1 86 ? 0.957 6.633 -7.699 1.00 74.25 86 LEU A CA 1
ATOM 683 C C . LEU A 1 86 ? 1.584 7.380 -6.518 1.00 74.25 86 LEU A C 1
ATOM 685 O O . LEU A 1 86 ? 1.198 8.496 -6.191 1.00 74.25 86 LEU A O 1
ATOM 689 N N . THR A 1 87 ? 2.570 6.750 -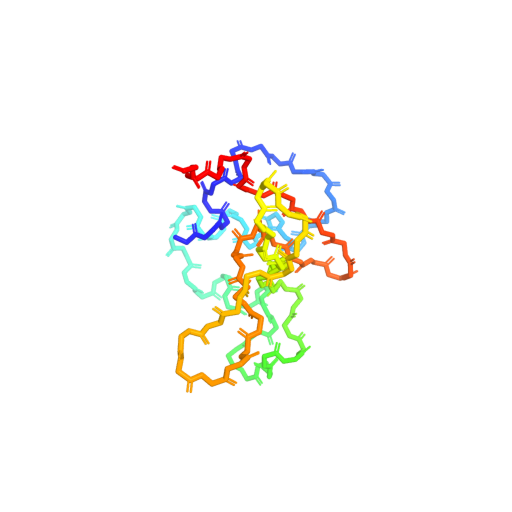5.874 1.00 71.94 87 THR A N 1
ATOM 690 C CA . THR A 1 87 ? 3.317 7.352 -4.752 1.00 71.94 87 THR A CA 1
ATOM 691 C C . THR A 1 87 ? 4.814 7.465 -5.045 1.00 71.94 87 THR A C 1
ATOM 693 O O . THR A 1 87 ? 5.578 7.930 -4.199 1.00 71.94 87 THR A O 1
ATOM 696 N N . ARG A 1 88 ? 5.269 6.969 -6.202 1.00 65.81 88 ARG A N 1
ATOM 697 C CA . ARG A 1 88 ? 6.642 7.097 -6.695 1.00 65.81 88 ARG A CA 1
ATOM 698 C C . ARG A 1 88 ? 6.612 7.642 -8.115 1.00 65.81 88 ARG A C 1
ATOM 700 O O . ARG A 1 88 ? 6.282 6.920 -9.049 1.00 65.81 88 ARG A O 1
ATOM 707 N N . PHE A 1 89 ? 6.994 8.905 -8.242 1.00 65.25 89 PHE A N 1
ATOM 708 C CA . PHE A 1 89 ? 7.149 9.585 -9.528 1.00 65.25 89 PHE A CA 1
ATOM 709 C C . PHE A 1 89 ? 8.585 9.497 -10.059 1.00 65.25 89 PHE A C 1
ATOM 711 O O . PHE A 1 89 ? 8.806 9.633 -11.252 1.00 65.25 89 PHE A O 1
ATOM 718 N N . PHE A 1 90 ? 9.553 9.210 -9.184 1.00 57.53 90 PHE A N 1
ATOM 719 C CA . PHE A 1 90 ? 10.958 9.080 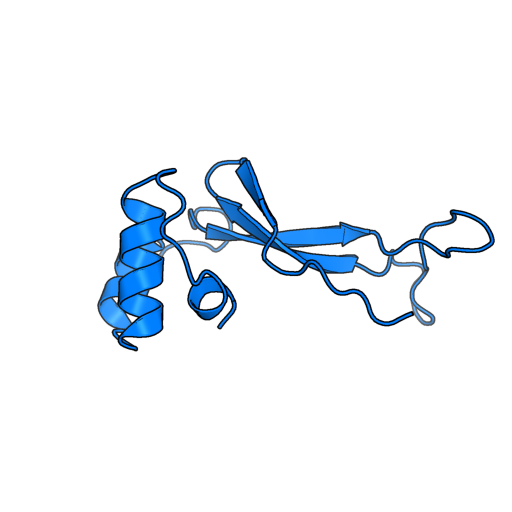-9.553 1.00 57.53 90 PHE A CA 1
ATOM 720 C C . PHE A 1 90 ? 11.321 7.615 -9.820 1.00 57.53 90 PHE A C 1
ATOM 722 O O . PHE A 1 90 ? 11.174 6.762 -8.935 1.00 57.53 90 PHE A O 1
ATOM 729 N N . SER A 1 91 ? 11.805 7.332 -11.026 1.00 56.62 91 SER A N 1
ATOM 730 C CA . SER A 1 91 ? 12.548 6.115 -11.357 1.00 56.62 91 SER A CA 1
ATOM 731 C C . SER A 1 91 ? 14.018 6.474 -11.527 1.00 56.62 91 SER A C 1
ATOM 733 O O . SER A 1 91 ? 14.327 7.433 -12.229 1.00 56.62 91 SER A O 1
ATOM 735 N N . TRP A 1 92 ? 14.903 5.704 -10.896 1.00 49.44 92 TRP A N 1
ATOM 736 C CA . TRP A 1 92 ? 16.328 5.763 -11.209 1.00 49.44 92 TRP A CA 1
ATOM 737 C C . TRP A 1 92 ? 16.524 5.218 -12.626 1.00 49.44 92 TRP A C 1
ATOM 739 O O . TRP A 1 92 ? 15.972 4.161 -12.946 1.00 49.44 92 TRP A O 1
ATOM 749 N N . ARG A 1 93 ? 17.207 6.006 -13.458 1.00 47.88 93 ARG A N 1
ATOM 750 C CA . ARG A 1 93 ? 17.601 5.667 -14.824 1.00 47.88 93 ARG A CA 1
ATOM 751 C C . ARG A 1 93 ? 18.994 5.060 -14.792 1.00 47.88 93 ARG A C 1
ATOM 753 O O . ARG A 1 93 ? 19.789 5.536 -13.950 1.00 47.88 93 ARG A O 1
#

Secondary structure (DSSP, 8-state):
--GGG--S--SS-HHHHHHHHHHHTT-HHHHHHHTT-TT--TTT-SEEEEEEE-B-TTT-PBPBPTTT--B-EEEEEEEETTEEEE-------

pLDDT: mean 76.05, std 10.11, range [47.88, 89.31]

Foldseek 3Di:
DLLCLCPDDPPPDPLSVQLSVCVVVVVVQSNQVSQVHPPDDPVRGQKDFDKDFDADPPPRHFDADPPDRDGDIDGQAMAGPNDGDGSDPDDDD

Radius of gyration: 15.64 Å; chains: 1; bounding box: 31×32×43 Å

Sequence (93 aa):
MKLRRLKKSLGIDEVIEKARIAADESKWHEYINAMGGVFAKRKDQPIKLAYDASFDSETGECKIGFYDGNIIQTIKGLMFKGHRILTRFFSWR